Protein AF-A0A447MZ29-F1 (afdb_monomer_lite)

Radius of gyration: 14.66 Å; chains: 1; bounding box: 36×21×39 Å

Foldseek 3Di:
DDQDEDEDEDADLQVVLCVVPHDDGCVRDPVSVVVSVVVLVVVVVVQVVCCVVPVHHYDYDYPPNNVVD

Organism: Salmonella enterica I (NCBI:txid59201)

Structure (mmCIF, N/CA/C/O backbone):
data_AF-A0A447MZ29-F1
#
_entry.id   AF-A0A447MZ29-F1
#
loop_
_atom_site.group_PDB
_atom_site.id
_atom_site.type_symbol
_atom_site.label_atom_id
_atom_site.label_alt_id
_atom_site.label_comp_id
_atom_site.label_asym_id
_atom_site.label_entity_id
_atom_site.label_seq_id
_atom_site.pdbx_PDB_ins_code
_atom_site.Cartn_x
_atom_site.Cartn_y
_atom_site.Cartn_z
_atom_site.occupancy
_atom_site.B_iso_or_equiv
_atom_site.auth_seq_id
_atom_site.auth_comp_id
_atom_site.auth_asym_id
_atom_site.auth_atom_id
_atom_site.pdbx_PDB_model_num
ATOM 1 N N . MET A 1 1 ? -21.513 10.434 19.459 1.00 44.06 1 MET A N 1
ATOM 2 C CA . MET A 1 1 ? -20.653 9.293 19.083 1.00 44.06 1 MET A CA 1
ATOM 3 C C . MET A 1 1 ? -19.635 9.812 18.081 1.00 44.06 1 MET A C 1
ATOM 5 O O . MET A 1 1 ? -20.039 10.240 17.008 1.00 44.06 1 MET A O 1
ATOM 9 N N . VAL A 1 2 ? -18.359 9.918 18.460 1.00 46.66 2 VAL A N 1
ATOM 10 C CA . VAL A 1 2 ? -17.308 10.391 17.543 1.00 46.66 2 VAL A CA 1
ATOM 11 C C . VAL A 1 2 ? -17.060 9.281 16.526 1.00 46.66 2 VAL A C 1
ATOM 13 O O . VAL A 1 2 ? -16.732 8.160 16.904 1.00 46.66 2 VAL A O 1
ATOM 16 N N . ARG A 1 3 ? -17.271 9.568 15.241 1.00 57.84 3 ARG A N 1
ATOM 17 C CA . ARG A 1 3 ? -16.968 8.639 14.150 1.00 57.84 3 ARG A CA 1
ATOM 18 C C . ARG A 1 3 ? -15.467 8.756 13.873 1.00 57.84 3 ARG A C 1
ATOM 20 O O . ARG A 1 3 ? -15.046 9.688 13.198 1.00 57.84 3 ARG A O 1
ATOM 27 N N . ALA A 1 4 ? -14.658 7.888 14.476 1.00 62.66 4 ALA A N 1
ATOM 28 C CA . ALA A 1 4 ? -13.219 7.856 14.229 1.00 62.66 4 ALA A CA 1
ATOM 29 C C . ALA A 1 4 ? -12.943 7.211 12.860 1.00 62.66 4 ALA A C 1
ATOM 31 O O . ALA A 1 4 ? -13.474 6.138 12.563 1.00 62.66 4 ALA A O 1
ATOM 32 N N . SER A 1 5 ? -12.145 7.878 12.025 1.00 66.44 5 SER A N 1
ATOM 33 C CA . SER A 1 5 ? -11.635 7.334 10.764 1.00 66.44 5 SER A CA 1
ATOM 34 C C . SER A 1 5 ? -10.184 6.895 10.935 1.00 66.44 5 SER A C 1
ATOM 36 O O . SER A 1 5 ? -9.375 7.668 11.449 1.00 66.44 5 SER A O 1
ATOM 38 N N . ILE A 1 6 ? -9.855 5.686 10.489 1.00 76.19 6 ILE A N 1
ATOM 39 C CA . ILE A 1 6 ? -8.506 5.115 10.541 1.00 76.19 6 ILE A CA 1
ATOM 40 C C . ILE A 1 6 ? -7.962 5.056 9.109 1.00 76.19 6 ILE A C 1
ATOM 42 O O . ILE A 1 6 ? -8.590 4.481 8.224 1.00 76.19 6 ILE A O 1
ATOM 46 N N . SER A 1 7 ? -6.798 5.652 8.859 1.00 78.25 7 SER A N 1
ATOM 47 C CA . SER A 1 7 ? -6.199 5.677 7.518 1.00 78.25 7 SER A CA 1
ATOM 48 C C . SER A 1 7 ? -5.082 4.648 7.400 1.00 78.25 7 SER A C 1
ATOM 50 O O . SER A 1 7 ? -4.155 4.652 8.209 1.00 78.25 7 SER A O 1
ATOM 52 N N . LEU A 1 8 ? -5.137 3.813 6.361 1.00 81.19 8 LEU A N 1
ATOM 53 C CA . LEU A 1 8 ? -4.014 2.975 5.946 1.00 81.19 8 LEU A CA 1
ATOM 54 C C . LEU A 1 8 ? -3.255 3.700 4.829 1.00 81.19 8 LEU A C 1
ATOM 56 O O . LEU A 1 8 ? -3.761 3.836 3.715 1.00 81.19 8 LEU A O 1
ATOM 60 N N . GLY A 1 9 ? -2.062 4.197 5.148 1.00 83.06 9 GLY A N 1
ATOM 61 C CA . GLY A 1 9 ? -1.166 4.825 4.179 1.00 83.06 9 GLY A CA 1
ATOM 62 C C . GLY A 1 9 ? -0.253 3.803 3.507 1.00 83.06 9 GLY A C 1
ATOM 63 O O . GLY A 1 9 ? 0.212 2.873 4.164 1.00 83.06 9 GLY A O 1
ATOM 64 N N . TYR A 1 10 ? 0.037 4.000 2.222 1.00 82.81 10 TYR A N 1
ATOM 65 C CA . TYR A 1 10 ? 1.079 3.256 1.512 1.00 82.81 10 TYR A CA 1
ATOM 66 C C . TYR A 1 10 ? 1.925 4.191 0.627 1.00 82.81 10 TYR A C 1
ATOM 68 O O . TYR A 1 10 ? 1.485 5.295 0.285 1.00 82.81 10 TYR A O 1
ATOM 76 N N . ILE A 1 11 ? 3.159 3.770 0.326 1.00 86.50 11 ILE A N 1
ATOM 77 C CA . ILE A 1 11 ? 4.179 4.504 -0.443 1.00 86.50 11 ILE A CA 1
ATOM 78 C C . ILE A 1 11 ? 5.081 3.512 -1.192 1.00 86.50 11 ILE A C 1
ATOM 80 O O . ILE A 1 11 ? 5.352 2.428 -0.672 1.00 86.50 11 ILE A O 1
ATOM 84 N N . GLY A 1 12 ? 5.585 3.906 -2.364 1.00 85.62 12 GLY A N 1
ATOM 85 C CA . GLY A 1 12 ? 6.695 3.226 -3.033 1.00 85.62 12 GLY A CA 1
ATOM 86 C C . GLY A 1 12 ? 6.312 1.883 -3.646 1.00 85.62 12 GLY A C 1
ATOM 87 O O . GLY A 1 12 ? 7.049 0.900 -3.514 1.00 85.62 12 GLY A O 1
ATOM 88 N N . ILE A 1 13 ? 5.147 1.801 -4.301 1.00 85.62 13 ILE A N 1
ATOM 89 C CA . ILE A 1 13 ? 4.753 0.589 -5.034 1.00 85.62 13 ILE A CA 1
ATOM 90 C C . ILE A 1 13 ? 5.762 0.287 -6.144 1.00 85.62 13 ILE A C 1
ATOM 92 O O . ILE A 1 13 ? 6.095 -0.876 -6.366 1.00 85.62 13 ILE A O 1
ATOM 96 N N . HIS A 1 14 ? 6.302 1.317 -6.796 1.00 82.81 14 HIS A N 1
ATOM 97 C CA . HIS A 1 14 ? 7.300 1.156 -7.848 1.00 82.81 14 HIS A CA 1
ATOM 98 C C . HIS A 1 14 ? 8.573 0.462 -7.336 1.00 82.81 14 HIS A C 1
ATOM 100 O O . HIS A 1 14 ? 8.991 -0.555 -7.890 1.00 82.81 14 HIS A O 1
ATOM 106 N N . GLU A 1 15 ? 9.159 0.945 -6.240 1.00 84.69 15 GLU A N 1
ATOM 107 C CA . GLU A 1 15 ? 10.346 0.340 -5.632 1.00 84.69 15 GLU A CA 1
ATOM 108 C C . GLU A 1 15 ? 10.055 -1.032 -5.051 1.00 84.69 15 GLU A C 1
ATOM 110 O O . GLU A 1 15 ? 10.887 -1.927 -5.168 1.00 84.69 15 GLU A O 1
ATOM 115 N N . THR A 1 16 ? 8.866 -1.224 -4.478 1.00 89.00 16 THR A N 1
ATOM 116 C CA . THR A 1 16 ? 8.430 -2.533 -3.986 1.00 89.00 16 THR A CA 1
ATOM 117 C C . THR A 1 16 ? 8.418 -3.556 -5.120 1.00 89.00 16 THR A C 1
ATOM 119 O O . THR A 1 16 ? 8.959 -4.650 -4.974 1.00 89.00 16 THR A O 1
ATOM 122 N N . ILE A 1 17 ? 7.852 -3.203 -6.276 1.00 87.12 17 ILE A N 1
ATOM 123 C CA . ILE A 1 17 ? 7.827 -4.085 -7.444 1.00 87.12 17 ILE A CA 1
ATOM 124 C C . ILE A 1 17 ? 9.238 -4.324 -7.992 1.00 87.12 17 ILE A C 1
ATOM 126 O O . ILE A 1 17 ? 9.600 -5.477 -8.228 1.00 87.12 17 ILE A O 1
ATOM 130 N N . ASN A 1 18 ? 10.062 -3.284 -8.118 1.00 84.50 18 ASN A N 1
ATOM 131 C CA . ASN A 1 18 ? 11.439 -3.430 -8.596 1.00 84.50 18 ASN A CA 1
ATOM 132 C C . ASN A 1 18 ? 12.289 -4.305 -7.659 1.00 84.50 18 ASN A C 1
ATOM 134 O O . ASN A 1 18 ? 13.056 -5.140 -8.133 1.00 84.50 18 ASN A O 1
ATOM 138 N N . ALA A 1 19 ? 12.131 -4.168 -6.340 1.00 86.31 19 ALA A N 1
ATOM 139 C CA . ALA A 1 19 ? 12.842 -4.976 -5.352 1.00 86.31 19 ALA A CA 1
ATOM 140 C C . ALA A 1 19 ? 12.389 -6.445 -5.347 1.00 86.31 19 ALA A C 1
ATOM 142 O O . ALA A 1 19 ? 13.209 -7.338 -5.141 1.00 86.31 19 ALA A O 1
ATOM 143 N N . LEU A 1 20 ? 11.095 -6.706 -5.569 1.00 86.62 20 LEU A N 1
ATOM 144 C CA . LEU A 1 20 ? 10.534 -8.060 -5.555 1.00 86.62 20 LEU A CA 1
ATOM 145 C C . LEU A 1 20 ? 10.745 -8.822 -6.865 1.00 86.62 20 LEU A C 1
ATOM 147 O O . LEU A 1 20 ? 10.851 -10.048 -6.838 1.00 86.62 20 LEU A O 1
ATOM 151 N N . PHE A 1 21 ? 10.757 -8.126 -8.003 1.00 83.50 21 PHE A N 1
ATOM 152 C CA . PHE A 1 21 ? 10.725 -8.770 -9.318 1.00 83.50 21 PHE A CA 1
ATOM 153 C C . PHE A 1 21 ? 11.949 -8.489 -10.194 1.00 83.50 21 PHE A C 1
ATOM 155 O O . PHE A 1 21 ? 12.192 -9.278 -11.100 1.00 83.50 21 PHE A O 1
ATOM 162 N N . GLY A 1 22 ? 12.761 -7.479 -9.861 1.00 71.12 22 GLY A N 1
ATOM 163 C CA . GLY A 1 22 ? 14.064 -7.208 -10.472 1.00 71.12 22 GLY A CA 1
ATOM 164 C C . GLY A 1 22 ? 14.034 -6.781 -11.948 1.00 71.12 22 GLY A C 1
ATOM 165 O O . GLY A 1 22 ? 13.173 -7.180 -12.720 1.00 71.12 22 GLY A O 1
ATOM 166 N N . GLY A 1 23 ? 15.035 -5.993 -12.354 1.00 68.81 23 GLY A N 1
ATOM 167 C CA . GLY A 1 23 ? 15.536 -5.899 -13.738 1.00 68.81 23 GLY A CA 1
ATOM 168 C C . GLY A 1 23 ? 14.685 -5.195 -14.806 1.00 68.81 23 GLY A C 1
ATOM 169 O O . GLY A 1 23 ? 15.267 -4.704 -15.768 1.00 68.81 23 GLY A O 1
ATOM 170 N N . GLU A 1 24 ? 13.364 -5.101 -14.655 1.00 67.69 24 GLU A N 1
ATOM 171 C CA . GLU A 1 24 ? 12.460 -4.469 -15.627 1.00 67.69 24 GLU A CA 1
ATOM 172 C C . GLU A 1 24 ? 11.682 -3.309 -14.996 1.00 67.69 24 GLU A C 1
ATOM 174 O O . GLU A 1 24 ? 11.216 -3.400 -13.861 1.00 67.69 24 GLU A O 1
ATOM 179 N N . HIS A 1 25 ? 11.517 -2.213 -15.741 1.00 72.88 25 HIS A N 1
ATOM 180 C CA . HIS A 1 25 ? 10.705 -1.085 -15.294 1.00 72.88 25 HIS A CA 1
ATOM 181 C C . HIS A 1 25 ? 9.221 -1.475 -15.245 1.00 72.88 25 HIS A C 1
ATOM 183 O O . HIS A 1 25 ? 8.685 -2.053 -16.191 1.00 72.88 25 HIS A O 1
ATOM 189 N N . LEU A 1 26 ? 8.527 -1.088 -14.167 1.00 69.69 26 LEU A N 1
ATOM 190 C CA . LEU A 1 26 ? 7.087 -1.320 -13.967 1.00 69.69 26 LEU A CA 1
ATOM 191 C C . LEU A 1 26 ? 6.239 -0.922 -15.186 1.00 69.69 26 LEU A C 1
ATOM 193 O O . LEU A 1 26 ? 5.272 -1.602 -15.519 1.00 69.69 26 LEU A O 1
ATOM 197 N N . TYR A 1 27 ? 6.588 0.196 -15.822 1.00 68.25 27 TYR A N 1
ATOM 198 C CA . TYR A 1 27 ? 5.854 0.746 -16.960 1.00 68.25 27 TYR A CA 1
ATOM 199 C C . TYR A 1 27 ? 6.088 -0.025 -18.262 1.00 68.25 27 TYR A C 1
ATOM 201 O O . TYR A 1 27 ? 5.220 -0.008 -19.131 1.00 68.25 27 TYR A O 1
ATOM 209 N N . ASP A 1 28 ? 7.208 -0.739 -18.362 1.00 77.44 28 ASP A N 1
ATOM 210 C CA . ASP A 1 28 ? 7.599 -1.487 -19.558 1.00 77.44 28 ASP A CA 1
ATOM 211 C C . ASP A 1 28 ? 7.087 -2.936 -19.528 1.00 77.44 28 ASP A C 1
ATOM 213 O O . ASP A 1 28 ? 7.153 -3.646 -20.531 1.00 77.44 28 ASP A O 1
ATOM 217 N N . SER A 1 29 ? 6.533 -3.378 -18.393 1.00 82.50 29 SER A N 1
ATOM 218 C CA . SER A 1 29 ? 6.027 -4.735 -18.202 1.00 82.50 29 SER A CA 1
ATOM 219 C C . SER A 1 29 ? 4.591 -4.729 -17.685 1.00 82.50 29 SER A C 1
ATOM 221 O O . SER A 1 29 ? 4.307 -4.423 -16.524 1.00 82.50 29 SER A O 1
ATOM 223 N N . GLU A 1 30 ? 3.659 -5.148 -18.542 1.00 85.50 30 GLU A N 1
ATOM 224 C CA . GLU A 1 30 ? 2.240 -5.278 -18.190 1.00 85.50 30 GLU A CA 1
ATOM 225 C C . GLU A 1 30 ? 2.032 -6.224 -16.994 1.00 85.50 30 GLU A C 1
ATOM 227 O O . GLU A 1 30 ? 1.182 -5.976 -16.136 1.00 85.50 30 GLU A O 1
ATOM 232 N N . GLN A 1 31 ? 2.871 -7.260 -16.873 1.00 87.31 31 GLN A N 1
ATOM 233 C CA . GLN A 1 31 ? 2.861 -8.163 -15.722 1.00 87.31 31 GLN A CA 1
ATOM 234 C C . GLN A 1 31 ? 3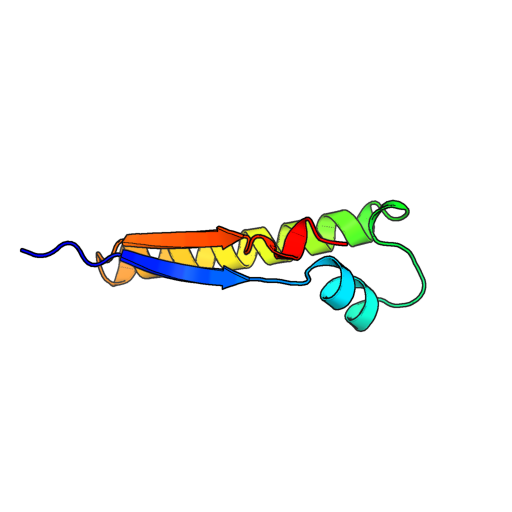.272 -7.456 -14.427 1.00 87.31 31 GLN A C 1
ATOM 236 O O . GLN A 1 31 ? 2.631 -7.664 -13.397 1.00 87.31 31 GLN A O 1
ATOM 241 N N . LEU A 1 32 ? 4.313 -6.617 -14.448 1.00 85.19 32 LEU A N 1
ATOM 242 C CA . LEU A 1 32 ? 4.738 -5.870 -13.261 1.00 85.19 32 LEU A CA 1
ATOM 243 C C . LEU A 1 32 ? 3.698 -4.825 -12.856 1.00 85.19 32 LEU A C 1
ATOM 245 O O . LEU A 1 32 ? 3.379 -4.706 -11.671 1.00 85.19 32 LEU A O 1
ATOM 249 N N . ARG A 1 33 ? 3.087 -4.146 -13.832 1.00 83.88 33 ARG A N 1
ATOM 250 C CA . ARG A 1 33 ? 1.962 -3.238 -13.588 1.00 83.88 33 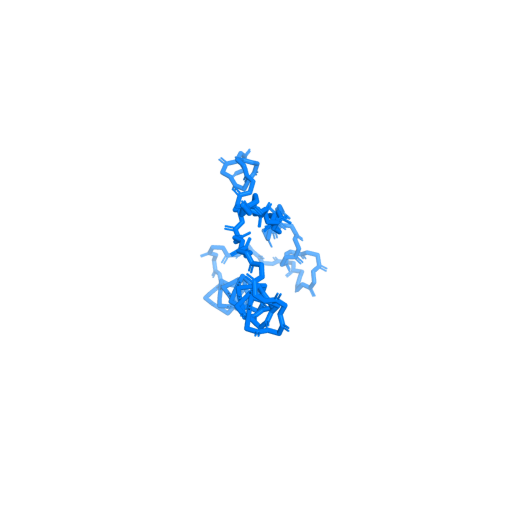ARG A CA 1
ATOM 251 C C . ARG A 1 33 ? 0.776 -3.955 -12.940 1.00 83.88 33 ARG A C 1
ATOM 253 O O . ARG A 1 33 ? 0.225 -3.449 -11.963 1.00 83.88 33 ARG A O 1
ATOM 260 N N . ALA A 1 34 ? 0.409 -5.141 -13.430 1.00 87.25 34 ALA A N 1
ATOM 261 C CA . ALA A 1 34 ? -0.666 -5.942 -12.844 1.00 87.25 34 ALA A CA 1
ATOM 262 C C . ALA A 1 34 ? -0.362 -6.339 -11.389 1.00 87.25 34 ALA A C 1
ATOM 264 O O . ALA A 1 34 ? -1.246 -6.291 -10.536 1.00 87.25 34 ALA A O 1
ATOM 265 N N . LYS A 1 35 ? 0.898 -6.657 -11.072 1.00 88.38 35 LYS A N 1
ATOM 266 C CA . LYS A 1 35 ? 1.325 -6.943 -9.693 1.00 88.38 35 LYS A CA 1
ATOM 267 C C . LYS A 1 35 ? 1.237 -5.714 -8.787 1.00 88.38 35 LYS A C 1
ATOM 269 O O . LYS A 1 35 ? 0.787 -5.844 -7.652 1.00 88.38 35 LYS A O 1
ATOM 274 N N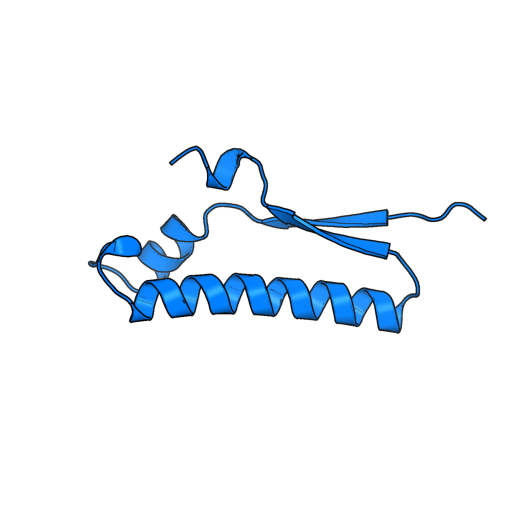 . GLY A 1 36 ? 1.613 -4.534 -9.282 1.00 88.00 36 GLY A N 1
ATOM 275 C CA . GLY A 1 36 ? 1.449 -3.275 -8.547 1.00 88.00 36 GLY A CA 1
ATOM 276 C C . GLY A 1 36 ? -0.017 -3.004 -8.200 1.00 88.00 36 GLY A C 1
ATOM 277 O O . GLY A 1 36 ? -0.340 -2.727 -7.046 1.00 88.00 36 GLY A O 1
ATOM 278 N N . ILE A 1 37 ? -0.918 -3.187 -9.172 1.00 88.62 37 ILE A N 1
ATOM 279 C CA . ILE A 1 37 ? -2.370 -3.079 -8.963 1.00 88.62 37 ILE A CA 1
ATOM 280 C C . ILE A 1 37 ? -2.846 -4.097 -7.917 1.00 88.62 37 ILE A C 1
ATOM 282 O O . ILE A 1 37 ? -3.534 -3.710 -6.976 1.00 88.62 37 ILE A O 1
ATOM 286 N N . ALA A 1 38 ? -2.416 -5.359 -8.014 1.00 90.38 38 ALA A N 1
ATOM 287 C CA . ALA A 1 38 ? -2.814 -6.410 -7.076 1.00 90.38 38 ALA A CA 1
ATOM 288 C C . ALA A 1 38 ? -2.416 -6.102 -5.618 1.00 90.38 38 ALA A C 1
ATOM 290 O O . ALA A 1 38 ? -3.157 -6.436 -4.691 1.00 90.38 38 ALA A O 1
ATOM 291 N N . ILE A 1 39 ? -1.277 -5.433 -5.391 1.00 89.81 39 ILE A N 1
ATOM 292 C CA . ILE A 1 39 ? -0.882 -4.968 -4.051 1.00 89.81 39 ILE A CA 1
ATOM 293 C C . ILE A 1 39 ? -1.886 -3.932 -3.535 1.00 89.81 39 ILE A C 1
ATOM 295 O O . ILE A 1 39 ? -2.408 -4.084 -2.430 1.00 89.81 39 ILE A O 1
ATOM 299 N N . VAL A 1 40 ? -2.202 -2.906 -4.332 1.00 88.81 40 VAL A N 1
ATOM 300 C CA . VAL A 1 40 ? -3.156 -1.853 -3.938 1.00 88.81 40 VAL A CA 1
ATOM 301 C C . VAL A 1 40 ? -4.553 -2.436 -3.695 1.00 88.81 40 VAL A C 1
ATOM 303 O O . VAL A 1 40 ? -5.203 -2.098 -2.704 1.00 88.81 40 VAL A O 1
ATOM 306 N N . GLU A 1 41 ? -5.003 -3.363 -4.542 1.00 89.62 41 GLU A N 1
ATOM 307 C CA . GLU A 1 41 ? -6.271 -4.076 -4.362 1.00 89.62 41 GLU A CA 1
ATOM 308 C C . GLU A 1 41 ? -6.295 -4.878 -3.059 1.00 89.62 41 GLU A C 1
ATOM 310 O O . GLU A 1 41 ? -7.282 -4.829 -2.321 1.00 89.62 41 GLU A O 1
ATOM 315 N N . ARG A 1 42 ? -5.197 -5.561 -2.714 1.00 91.56 42 ARG A N 1
ATOM 316 C CA . ARG A 1 42 ? -5.099 -6.322 -1.464 1.00 91.56 42 ARG A CA 1
ATOM 317 C C . ARG A 1 42 ? -5.162 -5.428 -0.226 1.00 91.56 42 ARG A C 1
ATOM 319 O O . ARG A 1 42 ? -5.764 -5.831 0.775 1.00 91.56 42 ARG A O 1
ATOM 326 N N . LEU A 1 43 ? -4.553 -4.241 -0.284 1.00 89.75 43 LEU A N 1
ATOM 327 C CA . LEU A 1 43 ? -4.630 -3.240 0.784 1.00 89.75 43 LEU A CA 1
ATOM 328 C C . LEU A 1 43 ? -6.054 -2.691 0.921 1.00 89.75 43 LEU A C 1
ATOM 330 O O . LEU A 1 43 ? -6.558 -2.562 2.036 1.00 89.75 43 LEU A O 1
ATOM 334 N N . ARG A 1 44 ? -6.733 -2.435 -0.202 1.00 87.44 44 ARG A N 1
ATOM 335 C CA . ARG A 1 44 ? -8.135 -2.001 -0.207 1.00 87.44 44 ARG A CA 1
ATOM 336 C C . ARG A 1 44 ? -9.059 -3.046 0.414 1.00 87.44 44 ARG A C 1
ATOM 338 O O . ARG A 1 44 ? -9.859 -2.705 1.275 1.00 87.44 44 ARG A O 1
ATOM 345 N N . GLN A 1 45 ? -8.896 -4.314 0.046 1.00 90.00 45 GLN A N 1
ATOM 346 C CA . GLN A 1 45 ? -9.670 -5.411 0.630 1.00 90.00 45 GLN A CA 1
ATOM 347 C C . GLN A 1 45 ? -9.467 -5.527 2.147 1.00 90.00 45 GLN A C 1
ATOM 349 O O . GLN A 1 45 ? -10.417 -5.825 2.861 1.00 90.00 45 GLN A O 1
ATOM 354 N N . ALA A 1 46 ? -8.255 -5.270 2.654 1.00 89.38 46 ALA A N 1
ATOM 355 C CA . ALA A 1 46 ? -8.000 -5.268 4.097 1.00 89.38 46 ALA A CA 1
ATOM 356 C C . ALA A 1 46 ? -8.766 -4.142 4.811 1.00 89.38 46 ALA A C 1
ATOM 358 O O . ALA A 1 46 ? -9.404 -4.378 5.830 1.00 89.38 46 ALA A O 1
ATOM 359 N N . VAL A 1 47 ? -8.740 -2.933 4.244 1.00 87.00 47 VAL A N 1
ATOM 360 C CA . VAL A 1 47 ? -9.481 -1.760 4.738 1.00 87.00 47 VAL A CA 1
ATOM 361 C C . VAL A 1 47 ? -10.990 -2.027 4.742 1.00 87.00 47 VAL A C 1
ATOM 363 O O . VAL A 1 47 ? -11.657 -1.740 5.736 1.00 87.00 47 VAL A O 1
ATOM 366 N N . ASP A 1 48 ? -11.522 -2.608 3.665 1.00 86.12 48 ASP A N 1
ATOM 367 C CA . ASP A 1 48 ? -12.940 -2.963 3.561 1.00 86.12 48 ASP A CA 1
ATOM 368 C C . ASP A 1 48 ? -13.323 -4.049 4.587 1.00 86.12 48 ASP A C 1
ATOM 370 O O . ASP A 1 48 ? -14.324 -3.908 5.287 1.00 86.12 48 ASP A O 1
ATOM 374 N N . GLN A 1 49 ? -12.483 -5.074 4.770 1.00 88.75 49 GLN A N 1
ATOM 375 C CA . GLN A 1 49 ? -12.691 -6.112 5.783 1.00 88.75 49 GLN A CA 1
ATOM 376 C C . GLN A 1 49 ? -12.693 -5.540 7.208 1.00 88.75 49 GLN A C 1
ATOM 378 O O . GLN A 1 49 ? -13.600 -5.825 7.986 1.00 88.75 49 GLN A O 1
ATOM 383 N N . TRP A 1 50 ? -11.726 -4.689 7.560 1.00 86.00 50 TRP A N 1
ATOM 384 C CA . TRP A 1 50 ? -11.676 -4.089 8.898 1.00 86.00 50 TRP A CA 1
ATOM 385 C C . TRP A 1 50 ? -12.857 -3.161 9.167 1.00 86.00 50 TRP A C 1
ATOM 387 O O . TRP A 1 50 ? -13.323 -3.054 10.306 1.00 86.00 50 TRP A O 1
ATOM 397 N N . LYS A 1 51 ? -13.365 -2.495 8.126 1.00 83.88 51 LYS A N 1
ATOM 398 C CA . LYS A 1 51 ? -14.580 -1.687 8.215 1.00 83.88 51 LYS A CA 1
ATOM 399 C C . LYS A 1 51 ? -15.792 -2.547 8.566 1.00 83.88 51 LYS A C 1
ATOM 401 O O . LYS A 1 51 ? -16.549 -2.154 9.454 1.00 83.88 51 LYS A O 1
ATOM 406 N N . ASP A 1 52 ? -15.943 -3.702 7.924 1.00 83.69 52 ASP A N 1
ATOM 407 C CA . ASP A 1 52 ? -17.042 -4.631 8.203 1.00 83.69 52 ASP A CA 1
ATOM 408 C C . ASP A 1 52 ? -16.919 -5.268 9.598 1.00 83.69 52 ASP A C 1
ATOM 410 O O . ASP A 1 52 ? -17.912 -5.383 10.314 1.00 83.69 52 ASP A O 1
ATOM 414 N N . GLU A 1 53 ? -15.704 -5.624 10.024 1.00 85.12 53 GLU A N 1
ATOM 415 C CA . GLU A 1 53 ? -15.456 -6.286 11.314 1.00 85.12 53 GLU A CA 1
ATOM 416 C C . GLU A 1 53 ? -15.618 -5.359 12.525 1.00 85.12 53 GLU A C 1
ATOM 418 O O . GLU A 1 53 ? -16.045 -5.794 13.595 1.00 85.12 53 GLU A O 1
ATOM 423 N N . THR A 1 54 ? -15.254 -4.082 12.389 1.00 82.06 54 THR A N 1
ATOM 424 C CA . THR A 1 54 ? -15.144 -3.172 13.544 1.00 82.06 54 THR A CA 1
ATOM 425 C C . THR A 1 54 ? -16.166 -2.037 13.541 1.00 82.06 54 THR A C 1
ATOM 427 O O . THR A 1 54 ? -16.351 -1.373 14.562 1.00 82.06 54 THR A O 1
ATOM 430 N N . GLY A 1 55 ? -16.808 -1.768 12.400 1.00 71.12 55 GLY A N 1
ATOM 431 C CA . GLY A 1 55 ? -17.689 -0.615 12.215 1.00 71.12 55 GLY A CA 1
ATOM 432 C C . GLY A 1 55 ? -16.966 0.741 12.160 1.00 71.12 55 GLY A C 1
ATOM 433 O O . GLY A 1 55 ? -17.632 1.776 12.042 1.00 71.12 55 GLY A O 1
ATOM 434 N N . TYR A 1 56 ? -15.628 0.772 12.226 1.00 74.81 56 TYR A N 1
ATOM 435 C CA . TYR A 1 56 ? -14.838 1.989 12.022 1.00 74.81 56 TYR A CA 1
ATOM 436 C C . TYR A 1 56 ? -14.679 2.306 10.533 1.00 74.81 56 TYR A C 1
ATOM 438 O O . TYR A 1 56 ? -14.642 1.425 9.678 1.00 74.81 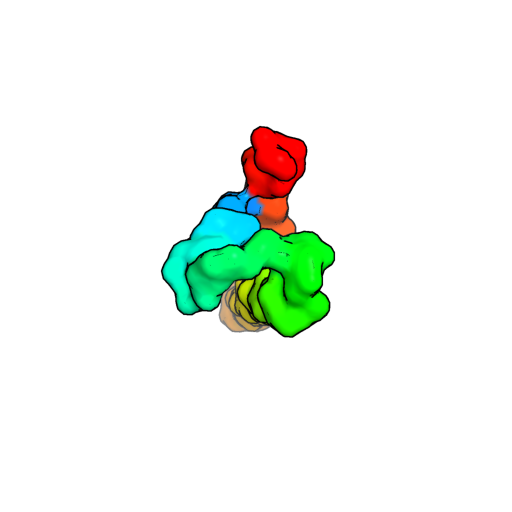56 TYR A O 1
ATOM 446 N N . GLY A 1 57 ? -14.590 3.594 10.198 1.00 70.56 57 GLY A N 1
ATOM 447 C CA . GLY A 1 57 ? -14.330 4.008 8.822 1.00 70.56 57 GLY A CA 1
ATOM 448 C C . GLY A 1 57 ? -12.849 3.859 8.503 1.00 70.56 57 GLY A C 1
ATOM 449 O O . GLY A 1 57 ? -12.065 4.686 8.960 1.00 70.56 57 GLY A O 1
ATOM 450 N N . PHE A 1 58 ? -12.470 2.849 7.722 1.00 72.19 58 PHE A N 1
ATOM 451 C CA . PHE A 1 58 ? -11.122 2.769 7.168 1.00 72.19 58 PHE A CA 1
ATOM 452 C C . PHE A 1 58 ? -11.074 3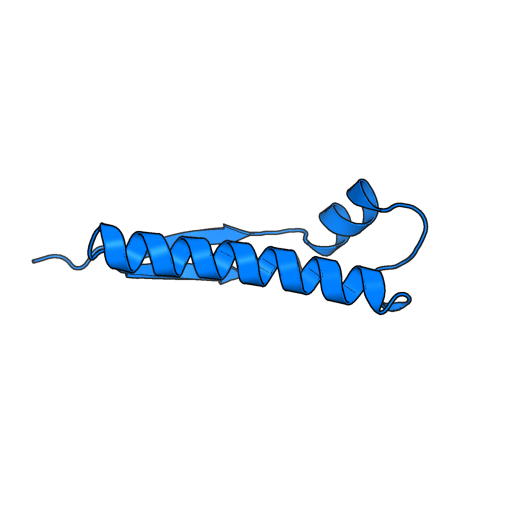.405 5.780 1.00 72.19 58 PHE A C 1
ATOM 454 O O . PHE A 1 58 ? -11.992 3.226 4.978 1.00 72.19 58 PHE A O 1
ATOM 461 N N . SER A 1 59 ? -9.991 4.125 5.492 1.00 71.19 59 SER A N 1
ATOM 462 C CA . SER A 1 59 ? -9.711 4.677 4.165 1.00 71.19 59 SER A CA 1
ATOM 463 C C . SER A 1 59 ? -8.313 4.266 3.720 1.00 71.19 59 SER A C 1
ATOM 465 O O . SER A 1 59 ? -7.361 4.367 4.496 1.00 71.19 59 SER A O 1
ATOM 467 N N . LEU A 1 60 ? -8.181 3.838 2.463 1.00 73.19 60 LEU A N 1
ATOM 468 C CA . LEU A 1 60 ? -6.877 3.651 1.835 1.00 73.19 60 LEU A CA 1
ATOM 469 C C . LEU A 1 60 ? -6.393 5.004 1.301 1.00 73.19 60 LEU A C 1
ATOM 471 O O . LEU A 1 60 ? -7.096 5.642 0.517 1.00 73.19 60 LEU A O 1
ATOM 475 N N . TYR A 1 61 ? -5.218 5.449 1.742 1.00 69.50 61 TYR A N 1
ATOM 476 C CA . TYR A 1 61 ? -4.641 6.733 1.351 1.00 69.50 61 TYR A CA 1
ATOM 477 C C . TYR A 1 61 ? -3.317 6.510 0.621 1.00 69.50 61 TYR A C 1
ATOM 479 O O . TYR A 1 61 ? -2.323 6.100 1.225 1.00 69.50 61 TYR A O 1
ATOM 487 N N . SER A 1 62 ? -3.300 6.801 -0.679 1.00 61.72 62 SER A N 1
ATOM 488 C CA . SER A 1 62 ? -2.058 6.933 -1.440 1.00 61.72 62 SER A CA 1
ATOM 489 C C . SER A 1 62 ? -1.327 8.154 -0.893 1.00 61.72 62 SER A C 1
ATOM 491 O O . SER A 1 62 ? -1.822 9.279 -1.003 1.00 61.72 62 SER A O 1
ATOM 493 N N . THR A 1 63 ? -0.189 7.955 -0.230 1.00 50.97 63 THR A N 1
ATOM 494 C CA . THR A 1 63 ? 0.572 9.107 0.260 1.00 50.97 63 THR A CA 1
ATOM 495 C C . THR A 1 63 ? 1.086 9.925 -0.933 1.00 50.97 63 THR A C 1
ATOM 497 O O . THR A 1 63 ? 1.430 9.345 -1.963 1.00 50.97 63 THR A O 1
ATOM 500 N N . PRO A 1 64 ? 1.145 11.269 -0.837 1.00 48.19 64 PRO A N 1
ATOM 501 C CA . PRO A 1 64 ? 1.545 12.138 -1.953 1.00 48.19 64 PRO A CA 1
ATOM 502 C C . PRO A 1 64 ? 2.933 11.821 -2.537 1.00 48.19 64 PRO A C 1
ATOM 504 O O . PRO A 1 64 ? 3.250 12.265 -3.637 1.00 48.19 64 PRO A O 1
ATOM 507 N N . SER A 1 65 ? 3.737 11.025 -1.834 1.00 47.69 65 SER A N 1
ATOM 508 C CA . SER A 1 65 ? 5.031 10.531 -2.290 1.00 47.69 65 SER A CA 1
ATOM 509 C C . SER A 1 65 ? 4.972 9.442 -3.374 1.00 47.69 65 SER A C 1
ATOM 511 O O . SER A 1 65 ? 6.007 9.163 -3.962 1.00 47.69 65 SER A O 1
ATOM 513 N N . GLU A 1 66 ? 3.809 8.854 -3.691 1.00 48.47 66 GLU A N 1
ATOM 514 C CA . GLU A 1 66 ? 3.662 7.947 -4.854 1.00 48.47 66 GLU A CA 1
ATOM 515 C C . GLU A 1 66 ? 3.742 8.672 -6.208 1.00 48.47 66 GLU A C 1
ATOM 517 O O . GLU A 1 66 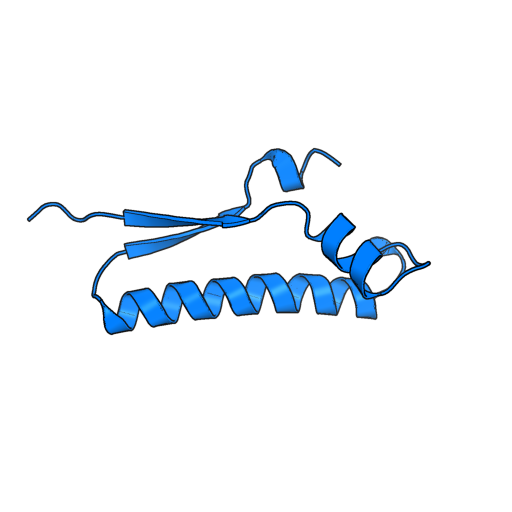? 4.076 8.052 -7.208 1.00 48.47 66 GLU A O 1
ATOM 522 N N . ASN A 1 67 ? 3.463 9.980 -6.246 1.00 41.62 67 ASN A N 1
ATOM 523 C CA . ASN A 1 67 ? 3.565 10.814 -7.454 1.00 41.62 67 ASN A CA 1
ATOM 524 C C . ASN A 1 67 ? 4.885 11.608 -7.532 1.00 41.62 67 ASN A C 1
ATOM 526 O O . ASN A 1 67 ? 5.040 12.447 -8.417 1.00 41.62 67 ASN A O 1
ATOM 530 N N . LEU A 1 68 ? 5.801 11.419 -6.574 1.00 33.50 68 LEU A N 1
ATOM 531 C CA . LEU A 1 68 ? 7.070 12.157 -6.480 1.00 33.50 68 LEU A CA 1
ATOM 532 C C . LEU A 1 68 ? 8.253 11.438 -7.156 1.00 33.50 68 LEU A C 1
ATOM 534 O O . LEU A 1 68 ? 9.388 11.894 -7.008 1.00 33.50 68 LEU A O 1
ATOM 538 N N . LEU A 1 69 ? 7.996 10.356 -7.896 1.00 39.34 69 LEU A N 1
ATOM 539 C CA . LEU A 1 69 ? 8.991 9.589 -8.654 1.00 39.34 69 LEU A CA 1
ATOM 540 C C . LEU A 1 69 ? 8.613 9.479 -10.128 1.00 39.34 69 LEU A C 1
ATOM 542 O O . LEU A 1 69 ? 7.441 9.142 -10.409 1.00 39.34 69 LEU A O 1
#

InterPro domains:
  IPR012833 Ribonucleoside-triphosphate reductase, anaerobic [PF13597] (4-68)

Sequence (69 aa):
MVRASISLGYIGIHETINALFGGEHLYDSEQLRAKGIAIVERLRQAVDQWKDETGYGFSLYSTPSENLL

pLDDT: mean 76.19, std 14.72, range [33.5, 91.56]

Secondary structure (DSSP, 8-state):
----EEEEEE--HHHHHHHHH-SS-TTT-HHHHHHHHHHHHHHHHHHHHHHHHH--EEEEEE-GGGG--